Protein AF-A0AAU2VGR9-F1 (afdb_monomer_lite)

Organism: NCBI:txid2903608

Structure (mmCIF, N/CA/C/O backbone):
data_AF-A0AAU2VGR9-F1
#
_entry.id   AF-A0AAU2VGR9-F1
#
loop_
_atom_site.group_PDB
_atom_site.id
_atom_site.type_symbol
_atom_site.label_atom_id
_atom_site.label_alt_id
_atom_site.label_comp_id
_atom_site.label_asym_id
_atom_site.label_entity_id
_atom_site.label_seq_id
_atom_site.pdbx_PDB_ins_code
_atom_site.Cartn_x
_atom_site.Cartn_y
_atom_site.Cartn_z
_atom_site.occupancy
_atom_site.B_iso_or_equiv
_atom_site.auth_seq_id
_atom_site.auth_comp_id
_atom_site.auth_asym_id
_atom_site.auth_atom_id
_atom_site.pdbx_PDB_model_num
ATOM 1 N N . MET A 1 1 ? -1.412 5.147 -11.001 1.00 74.25 1 MET A N 1
ATOM 2 C CA . MET A 1 1 ? -1.878 6.135 -10.005 1.00 74.25 1 MET A CA 1
ATOM 3 C C . MET A 1 1 ? -0.916 7.313 -9.944 1.00 74.25 1 MET A C 1
ATOM 5 O O . MET A 1 1 ? 0.278 7.070 -9.790 1.00 74.25 1 MET A O 1
ATOM 9 N N . PRO A 1 2 ? -1.391 8.562 -10.086 1.00 87.94 2 PRO A N 1
ATOM 10 C CA . PRO A 1 2 ? -0.568 9.755 -9.882 1.00 87.94 2 PRO A CA 1
ATOM 11 C C . PRO A 1 2 ? -0.080 9.864 -8.432 1.00 87.94 2 PRO A C 1
ATOM 13 O O . PRO A 1 2 ? -0.817 9.530 -7.509 1.00 87.94 2 PRO A O 1
ATOM 16 N N . ARG A 1 3 ? 1.131 10.392 -8.208 1.00 84.69 3 ARG A N 1
ATOM 17 C CA . ARG A 1 3 ? 1.732 10.511 -6.860 1.00 84.69 3 ARG A CA 1
ATOM 18 C C . ARG A 1 3 ? 0.896 11.352 -5.883 1.00 84.69 3 ARG A C 1
ATOM 20 O O . ARG A 1 3 ? 0.953 11.116 -4.684 1.00 84.69 3 ARG A O 1
ATOM 27 N N . GLN A 1 4 ? 0.131 12.312 -6.396 1.00 92.25 4 GLN A N 1
ATOM 28 C CA . GLN A 1 4 ? -0.710 13.219 -5.606 1.00 92.25 4 GLN A CA 1
ATOM 29 C C . GLN A 1 4 ? -2.060 12.608 -5.204 1.00 92.25 4 GLN A C 1
ATOM 31 O O . GLN A 1 4 ? -2.822 13.249 -4.494 1.00 92.25 4 GLN A O 1
ATOM 36 N N . HIS A 1 5 ? -2.374 11.393 -5.662 1.00 92.56 5 HIS A N 1
ATOM 37 C CA . HIS A 1 5 ? -3.642 10.750 -5.348 1.00 92.56 5 HIS A CA 1
ATOM 38 C C . HIS A 1 5 ? -3.711 10.344 -3.870 1.00 92.56 5 HIS A C 1
ATOM 40 O O . HIS A 1 5 ? -2.836 9.616 -3.380 1.00 92.56 5 HIS A O 1
ATOM 46 N N . SER A 1 6 ? -4.765 10.805 -3.201 1.00 95.31 6 SER A N 1
ATOM 47 C CA . SER A 1 6 ? -5.149 10.434 -1.845 1.00 95.31 6 SER A CA 1
ATOM 48 C C . SER A 1 6 ? -6.527 9.774 -1.824 1.00 95.31 6 SER A C 1
ATOM 50 O O . SER A 1 6 ? -7.407 10.124 -2.611 1.00 95.31 6 SER A O 1
ATOM 52 N N . GLU A 1 7 ? -6.698 8.822 -0.912 1.00 93.19 7 GLU A N 1
ATOM 53 C CA . GLU A 1 7 ? -7.963 8.143 -0.632 1.00 93.19 7 GLU A CA 1
ATOM 54 C C . GLU A 1 7 ? -8.301 8.258 0.852 1.00 93.19 7 GLU A C 1
ATOM 56 O O . GLU A 1 7 ? -7.403 8.348 1.690 1.00 93.19 7 GLU A O 1
ATOM 61 N N . ARG A 1 8 ? -9.596 8.241 1.177 1.00 96.25 8 ARG A N 1
ATOM 62 C CA . ARG A 1 8 ? -10.070 8.143 2.560 1.00 96.25 8 ARG A CA 1
ATOM 63 C C . ARG A 1 8 ? -10.473 6.708 2.838 1.00 96.25 8 ARG A C 1
ATOM 65 O O . ARG A 1 8 ? -11.260 6.138 2.088 1.00 96.25 8 ARG A O 1
ATOM 72 N N . ILE A 1 9 ? -9.934 6.141 3.905 1.00 93.50 9 ILE A N 1
ATOM 73 C CA . ILE A 1 9 ? -10.260 4.792 4.361 1.00 93.50 9 ILE A CA 1
ATOM 74 C C . ILE A 1 9 ? -10.671 4.837 5.824 1.00 93.50 9 ILE A C 1
ATOM 76 O O . ILE A 1 9 ? -10.229 5.708 6.571 1.00 93.50 9 ILE A O 1
ATOM 80 N N . THR A 1 10 ? -11.479 3.873 6.246 1.00 96.12 10 THR A N 1
ATOM 81 C CA . THR A 1 10 ? -11.802 3.687 7.658 1.00 96.12 10 THR A CA 1
ATOM 82 C C . THR A 1 10 ? -10.977 2.534 8.208 1.00 96.12 10 THR A C 1
ATOM 84 O O . THR A 1 10 ? -11.054 1.421 7.691 1.00 96.12 10 THR A O 1
ATOM 87 N N . VAL A 1 11 ? -10.197 2.796 9.253 1.00 92.50 11 VAL A N 1
ATOM 88 C CA . VAL A 1 11 ? -9.425 1.785 9.985 1.00 92.50 11 VAL A CA 1
ATOM 89 C C . VAL A 1 11 ? -9.852 1.873 11.440 1.00 92.50 11 VAL A C 1
ATOM 91 O O . VAL A 1 11 ? -9.910 2.965 11.993 1.00 92.50 11 VAL A O 1
ATOM 94 N N . ASP A 1 12 ? -10.256 0.747 12.027 1.00 93.62 12 ASP A N 1
ATOM 95 C CA . ASP A 1 12 ? -10.733 0.676 13.417 1.00 93.62 12 ASP A CA 1
ATOM 96 C C . ASP A 1 12 ? -11.843 1.696 13.760 1.00 93.62 12 ASP A C 1
ATOM 98 O O . ASP A 1 12 ? -11.935 2.218 14.868 1.00 93.62 12 ASP A O 1
ATOM 102 N N . GLY A 1 13 ? -12.710 1.995 12.784 1.00 94.25 13 GLY A N 1
ATOM 103 C CA . GLY A 1 13 ? -13.816 2.948 12.935 1.00 94.25 13 GLY A CA 1
ATOM 104 C C . GLY A 1 13 ? -13.426 4.426 12.802 1.00 94.25 13 GLY A C 1
ATOM 105 O O . GLY A 1 13 ? -14.292 5.287 12.945 1.00 94.25 13 GLY A O 1
ATOM 106 N N . GLN A 1 14 ? -12.164 4.737 12.500 1.00 94.44 14 GLN A N 1
ATOM 107 C CA . GLN A 1 14 ? -11.668 6.101 12.309 1.00 94.44 14 GLN A CA 1
ATOM 108 C C . GLN A 1 14 ? -11.350 6.370 10.834 1.00 94.44 14 GLN A C 1
ATOM 110 O O . GLN A 1 14 ? -10.803 5.513 10.144 1.00 94.44 14 GLN A O 1
ATOM 115 N N . GLU A 1 15 ? -11.700 7.558 10.332 1.00 96.44 15 GLU A N 1
ATOM 116 C CA . GLU A 1 15 ? -11.342 7.979 8.972 1.00 96.44 15 GLU A CA 1
ATOM 117 C C . GLU A 1 15 ? -9.880 8.438 8.895 1.00 96.44 15 GLU A C 1
ATOM 119 O O . GLU A 1 15 ? -9.423 9.269 9.681 1.00 96.44 15 GLU A O 1
ATOM 124 N N . HIS A 1 16 ? -9.168 7.933 7.891 1.00 94.44 16 HIS A N 1
ATOM 125 C CA . HIS A 1 16 ? -7.785 8.271 7.590 1.00 94.44 16 HIS A CA 1
ATOM 126 C C . HIS A 1 16 ? -7.638 8.654 6.123 1.00 94.44 16 HIS A C 1
ATOM 128 O O . HIS A 1 16 ? -8.081 7.929 5.232 1.00 94.44 16 HIS A O 1
ATOM 134 N N . GLU A 1 17 ? -6.946 9.761 5.864 1.00 95.81 17 GLU A N 1
ATOM 135 C CA . GLU A 1 17 ? -6.492 10.100 4.519 1.00 95.81 17 GLU A CA 1
ATOM 136 C C . GLU A 1 17 ? -5.129 9.453 4.250 1.00 95.81 17 GLU A C 1
ATOM 138 O O . GLU A 1 17 ? -4.144 9.704 4.948 1.00 95.81 17 GLU A O 1
ATOM 143 N N . VAL A 1 18 ? -5.058 8.635 3.204 1.00 93.75 18 VAL A N 1
ATOM 144 C CA . VAL A 1 18 ? -3.843 7.942 2.773 1.00 93.75 18 VAL A CA 1
ATOM 145 C C . VAL A 1 18 ? -3.423 8.442 1.406 1.00 93.75 18 VAL A C 1
ATOM 147 O O . VAL A 1 18 ? -4.204 8.456 0.458 1.00 93.75 18 VAL A O 1
ATOM 150 N N . ARG A 1 19 ? -2.143 8.793 1.262 1.00 94.81 19 ARG A N 1
ATOM 151 C CA . ARG A 1 19 ? -1.544 9.152 -0.032 1.00 94.81 19 ARG A CA 1
ATOM 152 C C . ARG A 1 19 ? -1.257 7.894 -0.849 1.00 94.81 19 ARG A C 1
ATOM 154 O O . ARG A 1 19 ? -0.100 7.480 -0.968 1.00 94.81 19 ARG A O 1
ATOM 161 N N . LEU A 1 20 ? -2.302 7.285 -1.409 1.00 92.56 20 LEU A N 1
ATOM 162 C CA . LEU A 1 20 ? -2.197 6.023 -2.143 1.00 92.56 20 LEU A CA 1
ATOM 163 C C . LEU A 1 20 ? -1.165 6.101 -3.281 1.00 92.56 20 LEU A C 1
ATOM 165 O O . LEU A 1 20 ? -0.380 5.174 -3.471 1.00 92.56 20 LEU A O 1
ATOM 169 N N . GLY A 1 21 ?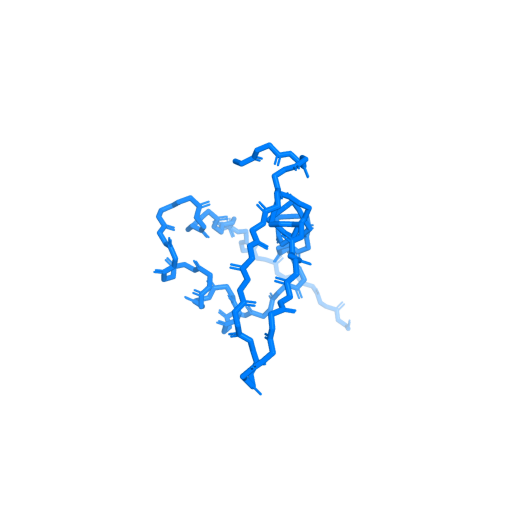 -1.089 7.228 -3.995 1.00 92.50 21 GLY A N 1
ATOM 170 C CA . GLY A 1 21 ? -0.093 7.428 -5.052 1.00 92.50 21 GLY A CA 1
ATOM 171 C C . GLY A 1 21 ? 1.358 7.285 -4.570 1.00 92.50 21 GLY A C 1
ATOM 172 O O . GLY A 1 21 ?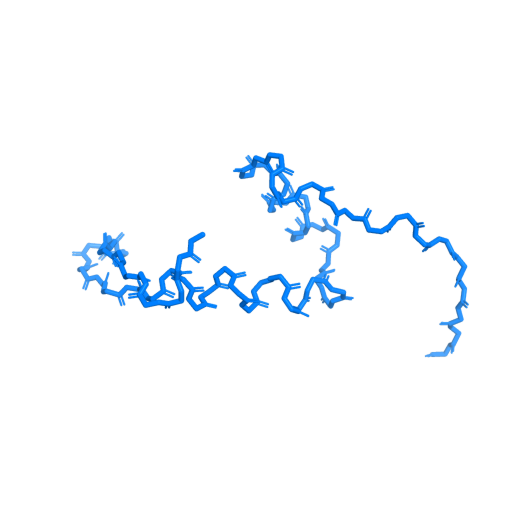 2.202 6.710 -5.264 1.00 92.50 21 GLY A O 1
ATOM 173 N N . VAL A 1 22 ? 1.651 7.775 -3.363 1.00 93.81 22 VAL A N 1
ATOM 174 C CA . VAL A 1 22 ? 2.970 7.646 -2.725 1.00 93.81 22 VAL A CA 1
ATOM 175 C C . VAL A 1 22 ? 3.204 6.212 -2.261 1.00 93.81 22 VAL A C 1
ATOM 177 O O . VAL A 1 22 ? 4.270 5.663 -2.532 1.00 93.81 22 VAL A O 1
ATOM 180 N N . TRP A 1 23 ? 2.213 5.591 -1.618 1.00 91.44 23 TRP A N 1
ATOM 181 C CA . TRP A 1 23 ? 2.321 4.212 -1.140 1.00 91.44 23 TRP A CA 1
ATOM 182 C C . TRP A 1 23 ? 2.607 3.234 -2.287 1.00 91.44 23 TRP A C 1
ATOM 184 O O . TRP A 1 23 ? 3.585 2.494 -2.222 1.00 91.44 23 TRP A O 1
ATOM 194 N N . VAL A 1 24 ? 1.852 3.309 -3.392 1.00 89.50 24 VAL A N 1
ATOM 195 C CA . VAL A 1 24 ? 2.087 2.471 -4.583 1.00 89.50 24 VAL A CA 1
ATOM 196 C C . VAL A 1 24 ? 3.500 2.677 -5.135 1.00 89.50 24 VAL A C 1
ATOM 198 O O . VAL A 1 24 ? 4.170 1.710 -5.495 1.00 89.50 24 VAL A O 1
ATOM 201 N N . SER A 1 25 ? 3.974 3.925 -5.185 1.00 89.94 25 SER A N 1
ATOM 202 C CA . SER A 1 25 ? 5.328 4.233 -5.663 1.00 89.94 25 SER A CA 1
ATOM 203 C C . SER A 1 25 ? 6.399 3.598 -4.769 1.00 89.94 25 SER A C 1
ATOM 205 O O . SER A 1 25 ? 7.331 2.980 -5.276 1.00 89.94 25 SER A O 1
ATOM 207 N N . ASN A 1 26 ? 6.243 3.689 -3.446 1.00 90.56 26 ASN A N 1
ATOM 208 C CA . ASN A 1 26 ? 7.163 3.076 -2.489 1.00 90.56 26 ASN A CA 1
ATOM 209 C C . ASN A 1 26 ? 7.152 1.547 -2.574 1.00 90.56 26 ASN A C 1
ATOM 211 O O . ASN A 1 26 ? 8.225 0.946 -2.596 1.00 90.56 26 ASN A O 1
ATOM 215 N N . GLN A 1 27 ? 5.974 0.923 -2.679 1.00 89.19 27 GLN A N 1
ATOM 216 C CA . GLN A 1 27 ? 5.864 -0.530 -2.835 1.00 89.19 27 GLN A CA 1
ATOM 217 C C . GLN A 1 27 ? 6.559 -1.025 -4.109 1.00 89.19 27 GLN A C 1
ATOM 219 O O . GLN A 1 27 ? 7.195 -2.076 -4.085 1.00 89.19 27 GLN A O 1
ATOM 224 N N . LYS A 1 28 ? 6.483 -0.269 -5.215 1.00 86.06 28 LYS A N 1
ATOM 225 C CA . LYS A 1 28 ? 7.207 -0.597 -6.453 1.00 86.06 28 LYS A CA 1
ATOM 226 C C . LYS A 1 28 ? 8.725 -0.447 -6.287 1.00 86.06 28 LYS A C 1
ATOM 228 O O . LYS A 1 28 ? 9.453 -1.326 -6.731 1.00 86.06 28 LYS A O 1
ATOM 233 N N . THR A 1 29 ? 9.201 0.606 -5.617 1.00 87.81 29 THR A N 1
ATOM 234 C CA . THR A 1 29 ? 10.641 0.836 -5.378 1.00 87.81 29 THR A CA 1
ATOM 235 C C . THR A 1 29 ? 11.260 -0.166 -4.404 1.00 87.81 29 THR A C 1
ATOM 237 O O . THR A 1 29 ? 12.417 -0.532 -4.555 1.00 87.81 29 THR A O 1
ATOM 240 N N . GLN A 1 30 ? 10.525 -0.595 -3.377 1.00 87.81 30 GLN A N 1
ATOM 241 C CA . GLN A 1 30 ? 11.025 -1.544 -2.375 1.00 87.81 30 GLN A CA 1
ATOM 242 C C . GLN A 1 30 ? 10.761 -3.005 -2.761 1.00 87.81 30 GLN A C 1
ATOM 244 O O . GLN A 1 30 ? 11.000 -3.888 -1.942 1.00 87.81 30 GLN A O 1
ATOM 249 N N . ARG A 1 31 ? 10.275 -3.275 -3.982 1.00 84.44 31 ARG A N 1
ATOM 250 C CA . ARG A 1 31 ? 9.849 -4.612 -4.417 1.00 84.44 31 ARG A CA 1
ATOM 251 C C . ARG A 1 31 ? 10.934 -5.671 -4.228 1.00 84.44 31 ARG A C 1
ATOM 253 O O . ARG A 1 31 ? 10.617 -6.763 -3.775 1.00 84.44 31 ARG A O 1
ATOM 260 N N . ASP A 1 32 ? 12.191 -5.327 -4.496 1.00 85.75 32 ASP A N 1
ATOM 261 C CA . ASP A 1 32 ? 13.345 -6.229 -4.353 1.00 85.75 32 ASP A CA 1
ATOM 262 C C . ASP A 1 32 ? 13.659 -6.611 -2.895 1.00 85.75 32 ASP A C 1
ATOM 264 O O . ASP A 1 32 ? 14.461 -7.504 -2.642 1.00 85.75 32 ASP A O 1
ATOM 268 N N . ARG A 1 33 ? 13.043 -5.932 -1.921 1.00 87.00 33 ARG A N 1
ATOM 269 C CA . ARG A 1 33 ? 13.223 -6.167 -0.480 1.00 87.00 33 ARG A CA 1
ATOM 270 C C . ARG A 1 33 ? 12.006 -6.830 0.165 1.00 87.00 33 ARG A C 1
ATOM 272 O O . ARG A 1 33 ? 12.017 -7.054 1.372 1.00 87.00 33 ARG A O 1
ATOM 279 N N . LEU A 1 34 ? 10.947 -7.081 -0.606 1.00 87.44 34 LEU A N 1
ATOM 280 C CA . LEU A 1 34 ? 9.736 -7.725 -0.112 1.00 87.44 34 LEU A CA 1
ATOM 281 C C . LEU A 1 34 ? 9.937 -9.238 -0.039 1.00 87.44 34 LEU A C 1
ATOM 283 O O . LEU A 1 34 ? 10.563 -9.833 -0.916 1.00 87.44 34 LEU A O 1
ATOM 287 N N . SER A 1 35 ? 9.368 -9.863 0.989 1.00 88.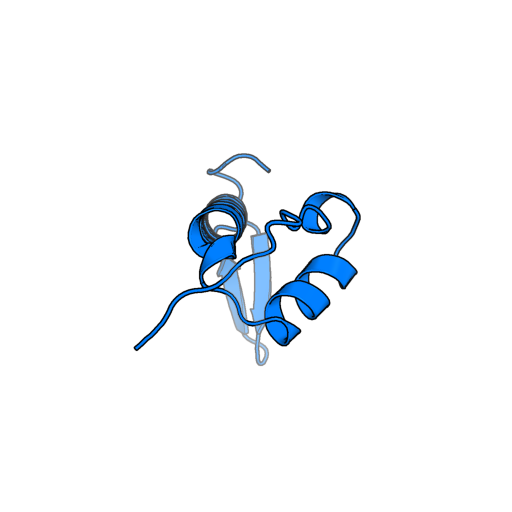94 35 SER A N 1
ATOM 288 C CA . SER A 1 35 ? 9.340 -11.321 1.083 1.00 88.94 35 SER A CA 1
ATOM 289 C C . SER A 1 35 ? 8.441 -11.930 0.005 1.00 88.94 35 SER A C 1
ATOM 291 O O . SER A 1 35 ? 7.548 -11.275 -0.540 1.00 88.94 35 SER A O 1
ATOM 293 N N . GLU A 1 36 ? 8.630 -13.218 -0.274 1.00 87.19 36 GLU A N 1
ATOM 294 C CA . GLU A 1 36 ? 7.785 -13.954 -1.221 1.00 87.19 36 GLU A CA 1
ATOM 295 C C . GLU A 1 36 ? 6.303 -13.915 -0.823 1.00 87.19 36 GLU A C 1
ATOM 297 O O . GLU A 1 36 ? 5.437 -13.751 -1.681 1.00 87.19 36 GLU A O 1
ATOM 302 N N . GLU A 1 37 ? 6.002 -13.971 0.479 1.00 88.81 37 GLU A N 1
ATOM 303 C CA . GLU A 1 37 ? 4.632 -13.848 0.985 1.00 88.81 37 GLU A CA 1
ATOM 304 C C . GLU A 1 37 ? 4.037 -12.463 0.691 1.00 88.81 37 GLU A C 1
ATOM 306 O O . GLU A 1 37 ? 2.908 -12.360 0.207 1.00 88.81 37 GLU A O 1
ATOM 311 N N . GLN A 1 38 ? 4.808 -11.392 0.900 1.00 89.50 38 GLN A N 1
ATOM 312 C CA . GLN A 1 38 ? 4.377 -10.028 0.582 1.00 89.50 38 GLN A CA 1
ATOM 313 C C . GLN A 1 38 ? 4.166 -9.840 -0.925 1.00 89.50 38 GLN A C 1
ATOM 315 O O . GLN A 1 38 ? 3.184 -9.228 -1.348 1.00 89.50 38 GLN A O 1
ATOM 320 N N . LEU A 1 39 ? 5.049 -10.396 -1.757 1.00 88.88 39 LEU A N 1
ATOM 321 C CA . LEU A 1 39 ? 4.901 -10.373 -3.212 1.00 88.88 39 LEU A CA 1
ATOM 322 C C . LEU A 1 39 ? 3.665 -11.158 -3.665 1.00 88.88 39 LEU A C 1
ATOM 324 O O . LEU A 1 39 ? 2.934 -10.683 -4.536 1.00 88.88 39 LEU A O 1
ATOM 328 N N . ALA A 1 40 ? 3.389 -12.309 -3.049 1.00 89.38 40 ALA A N 1
ATOM 329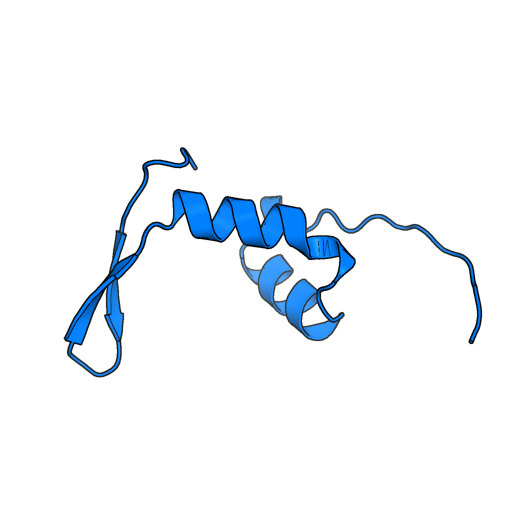 C CA . ALA A 1 40 ? 2.191 -13.097 -3.314 1.00 89.38 40 ALA A CA 1
ATOM 330 C C . ALA A 1 40 ? 0.912 -12.349 -2.908 1.00 89.38 40 ALA A C 1
ATOM 332 O O . ALA A 1 40 ? -0.085 -12.403 -3.627 1.00 89.38 40 ALA A O 1
ATOM 333 N N . GLN A 1 41 ? 0.928 -11.613 -1.793 1.00 90.50 41 GLN A N 1
ATOM 334 C CA . GLN A 1 41 ? -0.186 -10.745 -1.403 1.00 90.50 41 GLN A CA 1
ATOM 335 C C . GLN A 1 41 ? -0.404 -9.610 -2.408 1.00 90.50 41 GLN A C 1
ATOM 337 O O . GLN A 1 41 ? -1.537 -9.384 -2.828 1.00 90.50 41 GLN A O 1
ATOM 342 N N . LEU A 1 42 ? 0.663 -8.942 -2.857 1.00 87.38 42 LEU A N 1
ATOM 343 C CA . LEU A 1 42 ? 0.561 -7.892 -3.873 1.00 87.38 42 LEU A CA 1
ATOM 344 C C . LEU A 1 42 ? 0.072 -8.439 -5.219 1.00 87.38 42 LEU A C 1
ATOM 346 O O . LEU A 1 42 ? -0.745 -7.798 -5.869 1.00 87.38 42 LEU A O 1
ATOM 350 N N . ALA A 1 43 ? 0.503 -9.636 -5.624 1.00 89.00 43 ALA A N 1
ATOM 351 C CA . ALA A 1 43 ? 0.057 -10.2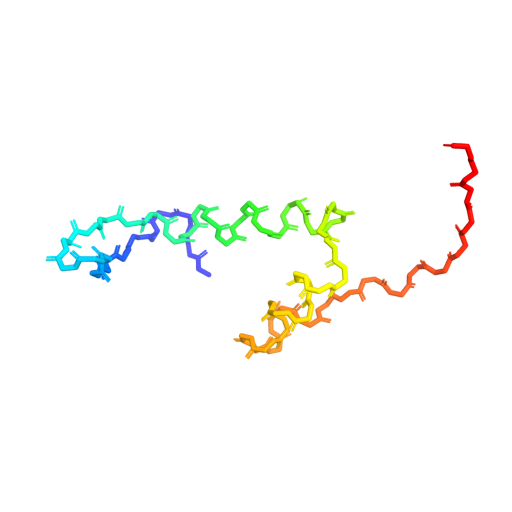70 -6.865 1.00 89.00 43 ALA A CA 1
ATOM 352 C C . ALA A 1 43 ? -1.466 -10.504 -6.905 1.00 89.00 43 ALA A C 1
ATOM 354 O O . ALA A 1 43 ? -2.068 -10.430 -7.976 1.00 89.00 43 ALA A O 1
ATOM 355 N N . LYS A 1 44 ? -2.111 -10.710 -5.745 1.00 90.19 44 LYS A N 1
ATOM 356 C CA . LYS A 1 44 ? -3.578 -10.832 -5.638 1.00 90.19 44 LYS A CA 1
ATOM 357 C C . LYS A 1 44 ? -4.320 -9.529 -5.956 1.00 90.19 44 LYS A C 1
ATOM 359 O O . LYS A 1 44 ? -5.505 -9.582 -6.263 1.00 90.19 44 LYS A O 1
ATOM 364 N N . LEU A 1 45 ? -3.644 -8.378 -5.911 1.00 85.88 45 LEU A N 1
ATOM 365 C CA . LEU A 1 45 ? -4.233 -7.067 -6.214 1.00 85.88 45 LEU A CA 1
ATOM 366 C C . LEU A 1 45 ? -4.370 -6.800 -7.725 1.00 85.88 45 LEU A C 1
ATOM 368 O O . LEU A 1 45 ? -4.941 -5.783 -8.111 1.00 85.88 45 LEU A O 1
ATOM 372 N N . GLY A 1 46 ? -3.854 -7.686 -8.585 1.00 83.75 46 GLY A N 1
ATOM 373 C CA . GLY A 1 46 ? -4.051 -7.635 -10.035 1.00 83.75 46 GLY A CA 1
ATOM 374 C C . GLY A 1 46 ? -2.756 -7.644 -10.858 1.00 83.75 46 GLY A C 1
ATOM 375 O O . GLY A 1 46 ? -1.654 -7.574 -10.310 1.00 83.75 46 GLY A O 1
ATOM 376 N N . PRO A 1 47 ? -2.872 -7.708 -12.198 1.00 73.62 47 PRO A N 1
ATOM 377 C CA . PRO A 1 47 ? -1.754 -7.953 -13.117 1.00 73.62 47 PRO A CA 1
ATOM 378 C C . PRO A 1 47 ? -0.635 -6.900 -13.049 1.00 73.62 47 PRO A C 1
ATOM 380 O O . PRO A 1 47 ? 0.531 -7.234 -13.254 1.00 73.62 47 PRO A O 1
ATOM 383 N N . ASP A 1 48 ? -0.954 -5.656 -12.676 1.00 75.50 48 ASP A N 1
ATOM 384 C CA . ASP A 1 48 ? 0.015 -4.564 -12.468 1.00 75.50 48 ASP A CA 1
ATOM 385 C C . ASP A 1 48 ? 1.063 -4.866 -11.376 1.00 75.50 48 ASP A C 1
ATOM 387 O O . ASP A 1 48 ? 2.138 -4.262 -11.340 1.00 75.50 48 ASP A O 1
ATOM 391 N N . TRP A 1 49 ? 0.762 -5.817 -10.487 1.00 80.56 49 TRP A N 1
ATOM 392 C CA . TRP A 1 49 ? 1.611 -6.229 -9.370 1.00 80.56 49 TRP A CA 1
ATOM 393 C C . TRP A 1 49 ? 2.372 -7.535 -9.629 1.00 80.56 49 TRP A C 1
ATOM 395 O O . TRP A 1 49 ? 3.244 -7.908 -8.839 1.00 80.56 49 TRP A O 1
ATOM 405 N N . VAL A 1 50 ? 2.098 -8.219 -10.744 1.00 68.62 50 VAL A N 1
ATOM 406 C CA . VAL A 1 50 ? 2.612 -9.570 -11.040 1.00 68.62 50 VAL A CA 1
ATOM 407 C C . VAL A 1 50 ? 4.033 -9.555 -11.626 1.00 68.62 50 VAL A C 1
ATOM 409 O O . VAL A 1 50 ? 4.661 -10.600 -11.758 1.00 68.62 50 VAL A O 1
ATOM 412 N N . ARG A 1 51 ? 4.632 -8.389 -11.905 1.00 64.19 51 ARG A N 1
ATOM 413 C CA . ARG A 1 51 ? 5.982 -8.335 -12.494 1.00 64.19 51 ARG A CA 1
ATOM 414 C C . ARG A 1 51 ? 7.098 -8.618 -11.482 1.00 64.19 51 ARG A C 1
ATOM 416 O O . ARG A 1 51 ? 7.744 -7.702 -10.988 1.00 64.19 51 ARG A O 1
ATOM 423 N N . GLY A 1 52 ? 7.326 -9.886 -11.149 1.00 56.06 52 GLY A N 1
ATOM 424 C CA . GLY A 1 52 ? 8.564 -10.352 -10.523 1.00 56.06 52 GLY A CA 1
ATOM 425 C C . GLY A 1 52 ? 9.623 -10.563 -11.598 1.00 56.06 52 GLY A C 1
ATOM 426 O O . GLY A 1 52 ? 9.347 -11.206 -12.609 1.00 56.06 52 GLY A O 1
ATOM 427 N N . ALA A 1 53 ? 10.817 -10.001 -11.414 1.00 49.91 53 ALA A N 1
ATOM 428 C CA . ALA A 1 53 ? 11.968 -10.442 -12.181 1.00 49.91 53 ALA A CA 1
ATOM 429 C C . ALA A 1 53 ? 12.188 -11.929 -11.876 1.00 49.91 53 ALA A C 1
ATOM 431 O O . ALA A 1 53 ? 12.388 -12.307 -10.724 1.00 49.91 53 ALA A O 1
ATOM 432 N N . VAL A 1 54 ? 12.148 -12.771 -12.907 1.00 46.47 54 VAL A N 1
ATOM 433 C CA . VAL A 1 54 ? 12.821 -14.065 -12.849 1.00 46.47 54 VAL A CA 1
ATOM 434 C C . VAL A 1 54 ? 14.305 -13.742 -12.977 1.00 46.47 54 VAL A C 1
ATOM 436 O O . VAL A 1 54 ? 14.833 -13.686 -14.083 1.00 46.47 54 VAL A O 1
ATOM 439 N N . THR A 1 55 ? 14.967 -13.462 -11.860 1.00 45.75 55 THR A N 1
ATOM 440 C CA . THR A 1 55 ? 16.429 -13.466 -11.814 1.00 45.75 55 THR A CA 1
ATOM 441 C C . THR A 1 55 ? 16.830 -14.570 -10.860 1.00 45.75 55 THR A C 1
ATOM 443 O O . THR A 1 55 ? 16.796 -14.417 -9.642 1.00 45.75 55 THR A O 1
ATOM 446 N N . GLY A 1 56 ? 17.146 -15.726 -11.440 1.00 51.78 56 GLY A N 1
ATOM 447 C CA . GLY A 1 56 ? 17.895 -16.751 -10.740 1.00 51.78 56 GLY A CA 1
ATOM 448 C C . GLY A 1 56 ? 19.325 -16.287 -10.442 1.00 51.78 56 GLY A C 1
ATOM 449 O O . GLY A 1 56 ? 19.838 -15.377 -11.088 1.00 51.78 56 GLY A O 1
ATOM 450 N N . ALA A 1 57 ? 19.949 -17.024 -9.522 1.00 40.47 57 ALA A N 1
ATOM 451 C CA . ALA A 1 57 ? 21.370 -17.045 -9.157 1.00 40.47 57 ALA A CA 1
ATOM 452 C C . ALA A 1 57 ? 21.830 -16.149 -7.981 1.00 40.47 57 ALA A C 1
ATOM 454 O O . ALA A 1 57 ? 22.145 -14.977 -8.128 1.00 40.47 57 ALA A O 1
ATOM 455 N N . ALA A 1 58 ? 21.932 -16.819 -6.825 1.00 42.91 58 ALA A N 1
ATOM 456 C CA . ALA A 1 58 ? 23.150 -17.029 -6.027 1.00 42.91 58 ALA A CA 1
ATOM 457 C C . ALA A 1 58 ? 24.025 -15.833 -5.592 1.00 42.91 58 ALA A C 1
ATOM 459 O O . ALA A 1 58 ? 24.701 -15.220 -6.408 1.00 42.91 58 ALA A O 1
ATOM 460 N N . ALA A 1 59 ? 24.131 -15.669 -4.266 1.00 38.91 59 ALA A N 1
ATOM 461 C CA . ALA A 1 59 ? 25.318 -15.364 -3.438 1.00 38.91 59 ALA A CA 1
ATOM 462 C C . ALA A 1 59 ? 24.772 -14.803 -2.107 1.00 38.91 59 ALA A C 1
ATOM 464 O O . ALA A 1 59 ? 23.963 -13.891 -2.124 1.00 38.91 59 ALA A O 1
ATOM 465 N N . GLY A 1 60 ? 25.055 -15.326 -0.918 1.00 45.12 60 GLY A N 1
ATOM 466 C CA . GLY A 1 60 ? 26.335 -15.804 -0.429 1.00 45.12 60 GLY A CA 1
ATOM 467 C C . GLY A 1 60 ? 26.771 -14.868 0.703 1.00 45.12 60 GLY A C 1
ATOM 468 O O . GLY A 1 60 ? 27.276 -13.788 0.413 1.00 45.12 60 GLY A O 1
ATOM 469 N N . ARG A 1 61 ? 26.630 -15.369 1.940 1.00 40.09 61 ARG A N 1
ATOM 470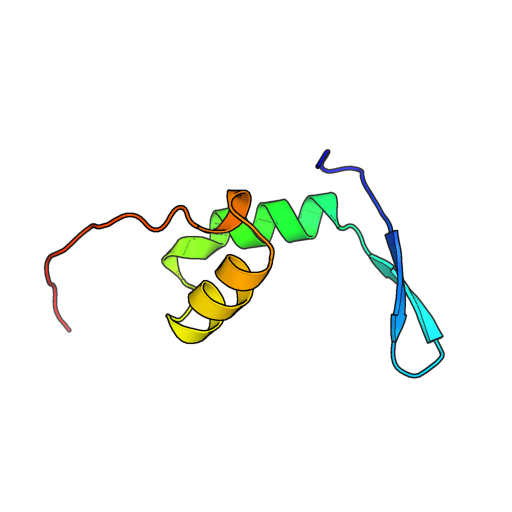 C CA . ARG A 1 61 ? 26.945 -14.796 3.268 1.00 40.09 61 ARG A CA 1
ATOM 471 C C . ARG A 1 61 ? 25.877 -13.950 3.949 1.00 40.09 61 ARG A C 1
ATOM 473 O O . ARG A 1 61 ? 25.516 -12.886 3.413 1.00 40.09 61 ARG A O 1
#

Secondary structure (DSSP, 8-state):
--TT--EEEEETTEEEEE-HHHHHHHHHHTGGGS-HHHHHHHHTT-GGG------------

pLDDT: mean 81.5, std 17.15, range [38.91, 96.44]

Radius of gyration: 14.94 Å; chains: 1; bounding box: 41×30×26 Å

Sequence (61 aa):
MPRQHSERITVDGQEHEVRLGVWVSNQKTQRDRLSEEQLAQLAKLGPDWVRGAVTGAAAGR

Foldseek 3Di:
DAQQDWDWDADPNDIDIDSVSVVVVVCVVCVVVDDPVRLVVQPVVDDVSVDDPPDDDDDDD

InterPro domains:
  IPR005114 Helicase-associated [PF03457] (13-47)